Protein AF-F3AV45-F1 (afdb_monomer_lite)

pLDDT: mean 92.79, std 5.67, range [61.72, 97.38]

Sequence (73 aa):
MEKYKDSDVELMSILLKLQEQTSPIRMSIGYTVGGTVRQGIILYEAAPKVIETLIEKGYTCDLNGCGMRVYKL

Foldseek 3Di:
DDDDDVQNVVLVVLLVVVVVVFPHWDWDQWFDDPNDIDGFIFTADDDPVSVVVLVVVQWDFCQDPGHTTTDHD

Secondary structure (DSSP, 8-state):
-PPPPHHHHHHHHHHHHHHTTSSPPEEEEEEEETTEEEEEEEEEE--HHHHHHHHHTT-EEEEETTEEEEE--

Radius of gyration: 11.88 Å; chains: 1; bounding box: 30×21×31 Å

Structure (mmCIF, N/CA/C/O backbone):
data_AF-F3AV45-F1
#
_entry.id   AF-F3AV45-F1
#
loop_
_atom_site.group_PDB
_atom_site.id
_atom_site.type_symbol
_atom_site.label_atom_id
_atom_site.label_alt_id
_atom_site.label_comp_id
_atom_site.label_asym_id
_atom_site.label_entity_id
_atom_site.label_seq_id
_atom_site.pdbx_PD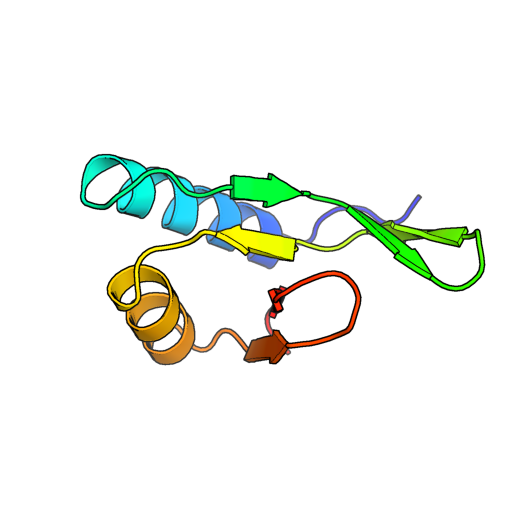B_ins_code
_atom_site.Cartn_x
_atom_site.Cartn_y
_atom_site.Cartn_z
_atom_site.occupancy
_atom_site.B_iso_or_equiv
_atom_site.auth_seq_id
_atom_site.auth_comp_id
_atom_site.auth_asym_id
_atom_site.auth_atom_id
_atom_site.pdbx_PDB_model_num
ATOM 1 N N . MET A 1 1 ? 21.235 2.671 -6.287 1.00 61.72 1 MET A N 1
ATOM 2 C CA . MET A 1 1 ? 19.923 2.332 -5.700 1.00 61.72 1 MET A CA 1
ATOM 3 C C . MET A 1 1 ? 19.161 3.626 -5.532 1.00 61.72 1 MET A C 1
ATOM 5 O O . MET A 1 1 ? 19.739 4.564 -4.990 1.00 61.72 1 MET A O 1
ATOM 9 N N . GLU A 1 2 ? 17.930 3.701 -6.036 1.00 69.19 2 GLU A N 1
ATOM 10 C CA . GLU A 1 2 ? 17.027 4.787 -5.641 1.00 69.19 2 GLU A CA 1
ATOM 11 C C . GLU A 1 2 ? 16.815 4.733 -4.120 1.00 69.19 2 GLU A C 1
ATOM 13 O O . GLU A 1 2 ? 17.056 3.704 -3.485 1.00 69.19 2 GLU A O 1
ATOM 18 N N . LYS A 1 3 ? 16.483 5.874 -3.519 1.00 81.69 3 LYS A N 1
ATOM 19 C CA . LYS A 1 3 ? 16.135 5.952 -2.099 1.00 81.69 3 LYS A CA 1
ATOM 20 C C . LYS A 1 3 ? 14.618 5.989 -1.972 1.00 81.69 3 LYS A C 1
ATOM 22 O O . LYS A 1 3 ? 13.937 6.482 -2.872 1.00 81.69 3 LYS A O 1
ATOM 27 N N . TYR A 1 4 ? 14.091 5.484 -0.860 1.00 86.06 4 TYR A N 1
ATOM 28 C CA . TYR A 1 4 ? 12.693 5.7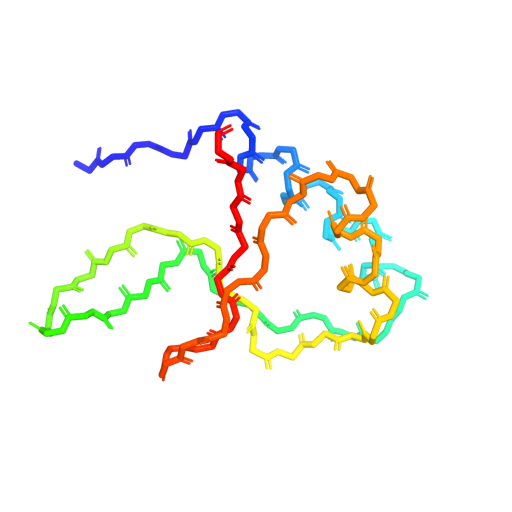27 -0.500 1.00 86.06 4 TYR A CA 1
ATOM 29 C C . TYR A 1 4 ? 12.467 7.220 -0.326 1.00 86.06 4 TYR A C 1
ATOM 31 O O . TYR A 1 4 ? 13.312 7.923 0.234 1.00 86.06 4 TYR A O 1
ATOM 39 N N . LYS A 1 5 ? 11.351 7.691 -0.872 1.00 90.31 5 LYS A N 1
ATOM 40 C CA . LYS A 1 5 ? 10.923 9.081 -0.764 1.00 90.31 5 LYS A CA 1
ATOM 41 C C . LYS A 1 5 ? 10.280 9.301 0.603 1.00 90.31 5 LYS A C 1
ATOM 43 O O . LYS A 1 5 ? 9.825 8.352 1.240 1.00 90.31 5 LYS A O 1
ATOM 48 N N . ASP A 1 6 ? 10.157 10.555 1.020 1.00 91.69 6 ASP A N 1
ATOM 49 C CA . ASP A 1 6 ? 9.472 10.893 2.277 1.00 91.69 6 ASP A CA 1
ATOM 50 C C . ASP A 1 6 ? 8.024 10.374 2.300 1.00 91.69 6 ASP A C 1
ATOM 52 O O . ASP A 1 6 ? 7.539 9.914 3.331 1.00 91.69 6 ASP A O 1
ATOM 56 N N . SER A 1 7 ? 7.364 10.338 1.137 1.00 90.94 7 SER A N 1
ATOM 57 C CA . SER A 1 7 ? 6.027 9.758 0.973 1.00 90.94 7 SER A CA 1
ATOM 58 C C . SER A 1 7 ? 5.969 8.250 1.236 1.00 90.94 7 SER A C 1
ATOM 60 O O . SER A 1 7 ? 4.935 7.757 1.690 1.00 90.94 7 SER A O 1
ATOM 62 N N . ASP A 1 8 ? 7.057 7.517 0.982 1.00 92.94 8 ASP A N 1
ATOM 63 C CA . ASP A 1 8 ? 7.159 6.089 1.294 1.00 92.94 8 ASP A CA 1
ATOM 64 C C . ASP A 1 8 ? 7.318 5.886 2.809 1.00 92.94 8 ASP A C 1
ATOM 66 O O . ASP A 1 8 ? 6.723 4.978 3.382 1.00 92.94 8 ASP A O 1
ATOM 70 N N . VAL A 1 9 ? 8.074 6.758 3.487 1.00 92.81 9 VAL A N 1
ATOM 71 C CA . VAL A 1 9 ? 8.227 6.730 4.954 1.00 92.81 9 VAL A CA 1
ATOM 72 C C . VAL A 1 9 ? 6.903 7.068 5.648 1.00 92.81 9 VAL A C 1
ATOM 74 O O . VAL A 1 9 ? 6.503 6.398 6.607 1.00 92.81 9 VAL A O 1
ATOM 77 N N . GLU A 1 10 ? 6.189 8.074 5.139 1.00 95.31 10 GLU A N 1
ATOM 78 C CA . GLU A 1 10 ? 4.837 8.413 5.585 1.00 95.31 10 GLU A CA 1
ATOM 79 C C . GLU A 1 10 ? 3.886 7.220 5.399 1.00 95.31 10 GLU A C 1
ATOM 81 O O . GLU A 1 10 ? 3.177 6.844 6.336 1.00 95.31 10 GLU A O 1
ATOM 86 N N . LEU A 1 11 ? 3.934 6.567 4.231 1.00 96.00 11 LEU A N 1
ATOM 87 C CA . LEU A 1 11 ? 3.133 5.379 3.937 1.00 96.00 11 LEU A CA 1
ATOM 88 C C . LEU A 1 11 ? 3.414 4.250 4.933 1.00 96.00 11 LEU A C 1
ATOM 90 O O . LEU A 1 11 ? 2.478 3.703 5.513 1.00 96.00 11 LEU A O 1
ATOM 94 N N . MET A 1 12 ? 4.685 3.941 5.197 1.00 95.12 12 MET A N 1
ATOM 95 C CA . MET A 1 12 ? 5.061 2.928 6.190 1.00 95.12 12 MET A CA 1
ATOM 96 C C . MET A 1 12 ? 4.522 3.261 7.586 1.00 95.12 12 MET A C 1
ATOM 98 O O . MET A 1 12 ? 4.039 2.375 8.289 1.00 95.12 12 MET A O 1
ATOM 102 N N . SER A 1 13 ? 4.542 4.539 7.971 1.00 95.56 13 SER A N 1
ATOM 103 C CA . SER A 1 13 ? 4.008 4.996 9.259 1.00 95.56 13 SER A CA 1
ATOM 104 C C . SER A 1 13 ? 2.489 4.823 9.353 1.00 95.56 13 SER A C 1
ATOM 106 O O . SER A 1 13 ? 1.961 4.490 10.415 1.00 95.56 13 SER A O 1
ATOM 108 N N . ILE A 1 14 ? 1.773 5.040 8.246 1.00 96.25 14 ILE A N 1
ATOM 109 C CA . ILE A 1 14 ? 0.325 4.816 8.154 1.00 96.25 14 ILE A CA 1
ATOM 110 C C . ILE A 1 14 ? 0.010 3.320 8.238 1.00 96.25 14 ILE A C 1
ATOM 112 O O . ILE A 1 14 ? -0.846 2.928 9.030 1.00 96.25 14 ILE A O 1
ATOM 116 N N . LEU A 1 15 ? 0.711 2.491 7.459 1.00 96.19 15 LEU A N 1
ATOM 117 C CA . LEU A 1 15 ? 0.515 1.040 7.442 1.00 96.19 15 LEU A CA 1
ATOM 118 C C . LEU A 1 15 ? 0.772 0.421 8.820 1.00 96.19 15 LEU A C 1
ATOM 120 O O . LEU A 1 15 ? -0.020 -0.405 9.264 1.00 96.19 15 LEU A O 1
ATOM 124 N N . LEU A 1 16 ? 1.810 0.877 9.529 1.00 95.25 16 LEU A N 1
ATOM 125 C CA . LEU A 1 16 ? 2.108 0.428 10.890 1.00 95.25 16 LEU A CA 1
ATOM 126 C C . LEU A 1 16 ? 0.937 0.698 11.848 1.00 95.25 16 LEU A C 1
ATOM 128 O O . LEU A 1 16 ? 0.478 -0.215 12.527 1.00 95.25 16 LEU A O 1
ATOM 132 N N . LYS A 1 17 ? 0.398 1.924 11.846 1.00 95.81 17 LYS A N 1
ATOM 133 C CA . LYS A 1 17 ? -0.766 2.288 12.675 1.00 95.81 17 LYS A CA 1
ATOM 134 C C . LYS A 1 17 ? -2.014 1.485 12.311 1.00 95.81 17 LYS A C 1
ATOM 136 O O . LYS A 1 17 ? -2.804 1.135 13.181 1.00 95.81 17 LYS A O 1
ATOM 141 N N . LEU A 1 18 ? -2.216 1.210 11.024 1.00 95.94 18 LEU A N 1
ATOM 142 C CA . LEU A 1 18 ? -3.363 0.432 10.560 1.00 95.94 18 LEU A CA 1
ATOM 143 C C . LEU A 1 18 ? -3.246 -1.044 10.941 1.00 95.94 18 LEU A C 1
ATOM 145 O O . LEU A 1 18 ? -4.258 -1.651 11.286 1.00 95.94 18 LEU A O 1
ATOM 149 N N . GLN A 1 19 ? -2.040 -1.612 10.940 1.00 94.75 19 GLN A N 1
ATOM 150 C CA . GLN A 1 19 ? -1.806 -2.989 11.372 1.00 94.75 19 GLN A CA 1
ATOM 151 C C . GLN A 1 19 ? -2.169 -3.209 12.849 1.00 94.75 19 GLN A C 1
ATOM 153 O O . GLN A 1 19 ? -2.618 -4.292 13.205 1.00 94.75 19 GLN A O 1
ATOM 158 N N . GLU A 1 20 ? -2.038 -2.192 13.703 1.00 93.00 20 GLU A N 1
ATOM 159 C CA . GLU A 1 20 ? -2.465 -2.272 15.111 1.00 93.00 20 GLU A CA 1
ATOM 160 C C . GLU A 1 20 ? -3.994 -2.352 15.274 1.00 93.00 20 GLU A C 1
ATOM 162 O O . GLU A 1 20 ? -4.488 -2.787 16.311 1.00 93.00 20 GLU A O 1
ATOM 167 N N . GLN A 1 21 ? -4.754 -1.929 14.259 1.00 93.31 21 GLN A N 1
ATOM 168 C CA . GLN A 1 21 ? -6.216 -1.798 14.309 1.00 93.31 21 GLN A CA 1
ATOM 169 C C . GLN A 1 21 ? -6.950 -2.754 13.360 1.00 93.31 21 GLN A C 1
ATOM 171 O O . GLN A 1 21 ? -8.183 -2.761 13.324 1.00 93.31 21 GLN A O 1
ATOM 176 N N . THR A 1 22 ? -6.219 -3.507 12.540 1.00 93.94 22 THR A N 1
ATOM 177 C CA . THR A 1 22 ? -6.770 -4.357 11.478 1.00 93.94 22 THR A CA 1
ATOM 178 C C . THR A 1 22 ? -6.065 -5.713 11.439 1.00 93.94 22 THR A C 1
ATOM 180 O O . THR A 1 22 ? -5.195 -5.999 12.258 1.00 93.94 22 THR A O 1
ATOM 183 N N . SER A 1 23 ? -6.472 -6.590 10.517 1.00 91.62 23 SER A N 1
ATOM 184 C CA . SER A 1 23 ? -5.761 -7.849 10.285 1.00 91.62 23 SER A CA 1
ATOM 185 C C . SER A 1 23 ? -4.313 -7.591 9.839 1.00 91.62 23 SER A C 1
ATOM 187 O O . SER A 1 23 ? -4.041 -6.538 9.256 1.00 91.62 23 SER A O 1
ATOM 189 N N . PRO A 1 24 ? -3.397 -8.556 10.037 1.00 95.06 24 PRO A N 1
ATOM 190 C CA . PRO A 1 24 ? -2.012 -8.427 9.597 1.00 95.06 24 PRO A CA 1
ATOM 191 C C . PRO A 1 24 ? -1.891 -7.966 8.142 1.00 95.06 24 PRO A C 1
ATOM 193 O O . PRO A 1 24 ? -2.627 -8.432 7.270 1.00 95.06 24 PRO A O 1
ATOM 196 N N . ILE A 1 25 ? -0.945 -7.060 7.896 1.00 97.38 25 ILE A N 1
ATOM 197 C CA . ILE A 1 25 ? -0.623 -6.572 6.558 1.00 97.38 25 ILE A CA 1
ATOM 198 C C . ILE A 1 25 ? 0.603 -7.341 6.070 1.00 97.38 25 ILE A C 1
ATOM 200 O O . ILE A 1 25 ? 1.685 -7.249 6.651 1.00 97.38 25 ILE A O 1
ATOM 204 N N . ARG A 1 26 ? 0.450 -8.100 4.985 1.00 96.81 26 ARG A N 1
ATOM 205 C CA . ARG A 1 26 ? 1.568 -8.772 4.321 1.00 96.81 26 ARG A CA 1
ATOM 206 C C . ARG A 1 26 ? 2.046 -7.901 3.174 1.00 96.81 26 ARG A C 1
ATOM 208 O O . ARG A 1 26 ? 1.286 -7.627 2.248 1.00 96.81 26 ARG A O 1
ATOM 215 N N . MET A 1 27 ? 3.312 -7.497 3.209 1.00 96.12 27 MET A N 1
ATOM 216 C CA . MET A 1 27 ? 3.856 -6.553 2.235 1.00 96.12 27 MET A CA 1
ATOM 217 C C . MET A 1 27 ? 5.327 -6.795 1.891 1.00 96.12 27 MET A C 1
ATOM 219 O O . MET A 1 27 ? 6.029 -7.537 2.574 1.00 96.12 27 MET A O 1
ATOM 223 N N . SER A 1 28 ? 5.788 -6.141 0.827 1.00 94.94 28 SER A N 1
ATOM 224 C CA . SER A 1 28 ? 7.195 -6.013 0.448 1.00 94.94 28 SER A CA 1
ATOM 225 C C . SER A 1 28 ? 7.527 -4.553 0.152 1.00 94.94 28 SER A C 1
ATOM 227 O O . SER A 1 28 ? 6.663 -3.781 -0.252 1.00 94.94 28 SER A O 1
ATOM 229 N N . ILE A 1 29 ? 8.791 -4.182 0.331 1.00 93.56 29 ILE A N 1
ATOM 230 C CA . ILE A 1 29 ? 9.326 -2.851 -0.001 1.00 93.56 29 ILE A CA 1
ATOM 231 C C . ILE A 1 29 ? 10.000 -2.822 -1.390 1.00 93.56 29 ILE A C 1
ATOM 233 O O . ILE A 1 29 ? 10.404 -1.775 -1.891 1.00 93.56 29 ILE A O 1
ATOM 237 N N . GLY A 1 30 ? 10.080 -3.973 -2.057 1.00 92.62 30 GLY A N 1
ATOM 238 C CA . GLY A 1 30 ? 10.507 -4.081 -3.449 1.00 92.62 30 GLY A CA 1
ATOM 239 C C . GLY A 1 30 ? 9.785 -5.204 -4.186 1.00 92.62 30 GLY A C 1
ATOM 240 O O . GLY A 1 30 ? 9.141 -6.060 -3.579 1.00 92.62 30 GLY A O 1
ATOM 241 N N . TYR A 1 31 ? 9.897 -5.208 -5.508 1.00 91.50 31 TYR A N 1
ATOM 242 C CA . TYR A 1 31 ? 9.248 -6.189 -6.374 1.00 91.50 31 TYR A CA 1
ATOM 243 C C . TYR A 1 31 ? 10.088 -6.474 -7.610 1.00 91.50 31 TYR A C 1
ATOM 245 O O . TYR A 1 31 ? 10.935 -5.675 -8.001 1.00 91.50 31 TYR A O 1
ATOM 253 N N . THR A 1 32 ? 9.881 -7.633 -8.223 1.00 90.31 32 THR A N 1
ATOM 254 C CA . THR A 1 32 ? 10.629 -8.061 -9.405 1.00 90.31 32 THR A CA 1
ATOM 255 C C . THR A 1 32 ? 9.799 -7.859 -10.667 1.00 90.31 32 THR A C 1
ATOM 257 O O . THR A 1 32 ? 8.658 -8.296 -10.754 1.00 90.31 32 THR A O 1
ATOM 260 N N . VAL A 1 33 ? 10.387 -7.219 -11.678 1.00 89.25 33 VAL A N 1
ATOM 261 C CA . VAL A 1 33 ? 9.796 -7.084 -13.017 1.00 89.25 33 VAL A CA 1
ATOM 262 C C . VAL A 1 33 ? 10.842 -7.482 -14.042 1.00 89.25 33 VAL A C 1
ATOM 264 O O . VAL A 1 33 ? 11.911 -6.875 -14.098 1.00 89.25 33 VAL A O 1
ATOM 267 N N . GLY A 1 34 ? 10.555 -8.517 -14.836 1.00 88.94 34 GLY A N 1
ATOM 268 C CA . GLY A 1 34 ? 11.477 -9.000 -15.871 1.00 88.94 34 GLY A CA 1
ATOM 269 C C . GLY A 1 34 ? 12.854 -9.383 -15.317 1.00 88.94 34 GLY A C 1
ATOM 270 O O . GLY A 1 34 ? 13.873 -9.010 -15.887 1.00 88.94 34 GLY A O 1
ATOM 271 N N . GLY A 1 35 ? 12.895 -10.029 -14.146 1.00 89.00 35 GLY A N 1
ATOM 272 C CA . GLY A 1 35 ? 14.144 -10.407 -13.469 1.00 89.00 35 GLY A CA 1
ATOM 273 C C . GLY A 1 35 ? 14.900 -9.253 -12.796 1.00 89.00 35 GLY A C 1
ATOM 274 O O . GLY A 1 35 ? 15.909 -9.492 -12.143 1.00 89.00 35 GLY A O 1
ATOM 275 N N . THR A 1 36 ? 14.412 -8.014 -12.901 1.00 90.31 36 THR A N 1
ATOM 276 C CA . THR A 1 36 ? 15.019 -6.842 -12.255 1.00 90.31 36 THR A CA 1
ATOM 277 C C . THR A 1 36 ? 14.276 -6.497 -10.970 1.00 90.31 36 THR A C 1
ATOM 279 O O . THR A 1 36 ? 13.053 -6.359 -10.981 1.00 90.31 36 THR A O 1
ATOM 282 N N . VAL A 1 37 ? 15.005 -6.315 -9.868 1.00 89.94 37 VAL A N 1
ATOM 283 C CA . VAL A 1 37 ? 14.438 -5.812 -8.609 1.00 89.94 37 VAL A CA 1
ATOM 284 C C . VAL A 1 37 ? 14.201 -4.308 -8.726 1.00 89.94 37 VAL A C 1
ATOM 286 O O . VAL A 1 37 ? 15.105 -3.545 -9.065 1.00 89.94 37 VAL A O 1
ATOM 289 N N . ARG A 1 38 ? 12.979 -3.885 -8.423 1.00 90.31 38 ARG A N 1
ATOM 290 C CA . ARG A 1 38 ? 12.545 -2.493 -8.357 1.00 90.31 38 ARG A CA 1
ATOM 291 C C . ARG A 1 38 ? 12.134 -2.143 -6.937 1.00 90.31 38 ARG A C 1
ATOM 293 O O . ARG A 1 38 ? 11.596 -2.974 -6.206 1.00 90.31 38 ARG A O 1
ATOM 300 N N . GLN A 1 39 ? 12.371 -0.894 -6.565 1.00 91.12 39 GLN A N 1
ATOM 301 C CA . GLN A 1 39 ? 11.898 -0.341 -5.304 1.00 91.12 39 GLN A CA 1
ATOM 302 C C . GLN A 1 39 ? 10.403 -0.014 -5.398 1.00 91.12 39 GLN A C 1
ATOM 304 O O . GLN A 1 39 ? 9.934 0.510 -6.413 1.00 91.12 39 GLN A O 1
ATOM 309 N N . GLY A 1 40 ? 9.650 -0.300 -4.338 1.00 92.69 40 GLY A N 1
ATOM 310 C CA . GLY A 1 40 ? 8.249 0.086 -4.232 1.00 92.69 40 GLY A CA 1
ATOM 311 C C . GLY A 1 40 ? 7.491 -0.749 -3.212 1.00 92.69 40 GLY A C 1
ATOM 312 O O . GLY A 1 40 ? 7.742 -1.942 -3.063 1.00 92.69 40 GLY A O 1
ATOM 313 N N . ILE A 1 41 ? 6.539 -0.112 -2.541 1.00 95.44 41 ILE A N 1
ATOM 314 C CA . ILE A 1 41 ? 5.711 -0.753 -1.525 1.00 95.44 41 ILE A CA 1
ATOM 315 C C . ILE A 1 41 ? 4.598 -1.551 -2.207 1.00 95.44 41 ILE A C 1
ATOM 317 O O . ILE A 1 41 ? 3.772 -0.990 -2.929 1.00 95.44 41 ILE A O 1
ATOM 321 N N . ILE A 1 42 ? 4.597 -2.865 -1.983 1.00 96.50 42 ILE A N 1
ATOM 322 C CA . ILE A 1 42 ? 3.603 -3.807 -2.498 1.00 96.50 42 ILE A CA 1
ATOM 323 C C . ILE A 1 42 ? 2.873 -4.459 -1.332 1.00 96.50 42 ILE A C 1
ATOM 325 O O . ILE A 1 42 ? 3.509 -5.069 -0.475 1.00 96.50 42 ILE A O 1
ATOM 329 N N . LEU A 1 43 ? 1.547 -4.385 -1.333 1.00 96.88 43 LEU A N 1
ATOM 330 C CA . LEU A 1 43 ? 0.681 -5.121 -0.423 1.00 96.88 43 LEU A CA 1
ATOM 331 C C . LEU A 1 43 ? 0.221 -6.420 -1.096 1.00 96.88 43 LEU A C 1
ATOM 333 O O . LEU A 1 43 ? -0.302 -6.402 -2.211 1.00 96.88 43 LEU A O 1
ATOM 337 N N . TYR A 1 44 ? 0.408 -7.542 -0.410 1.00 96.25 44 TYR A N 1
ATOM 338 C CA . TYR A 1 44 ? -0.107 -8.851 -0.817 1.00 96.25 44 TYR A CA 1
ATOM 339 C C . TYR A 1 44 ? -1.428 -9.159 -0.120 1.00 96.25 44 TYR A C 1
ATOM 341 O O . TYR A 1 44 ? -2.345 -9.693 -0.734 1.00 96.25 44 TYR A O 1
ATOM 349 N N . GLU A 1 45 ? -1.518 -8.813 1.164 1.00 95.00 45 GLU A N 1
ATOM 350 C CA . GLU A 1 45 ? -2.692 -9.045 1.999 1.00 95.00 45 GLU A CA 1
ATOM 351 C C . GLU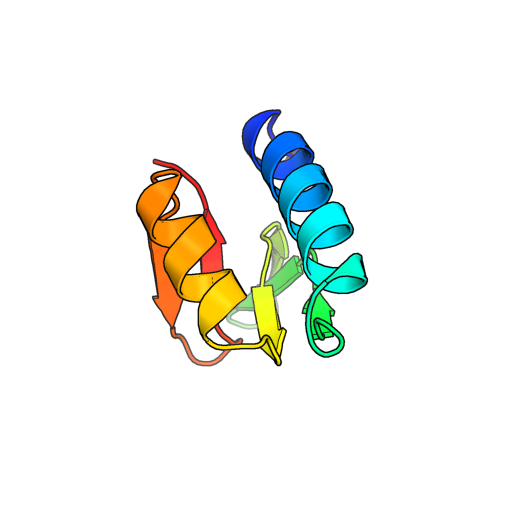 A 1 45 ? -2.873 -7.833 2.915 1.00 95.00 45 GLU A C 1
ATOM 353 O O . GLU A 1 45 ? -1.924 -7.389 3.564 1.00 95.00 45 GLU A O 1
ATOM 358 N N . ALA A 1 46 ? -4.081 -7.280 2.946 1.00 95.25 46 ALA A N 1
ATOM 359 C CA . ALA A 1 46 ? -4.471 -6.191 3.832 1.00 95.25 46 ALA A CA 1
ATOM 360 C C . ALA A 1 46 ? -5.996 -6.205 4.001 1.00 95.25 46 ALA A C 1
ATOM 362 O O . ALA A 1 46 ? -6.718 -6.617 3.090 1.00 95.25 46 ALA A O 1
ATOM 363 N N . ALA A 1 47 ? -6.499 -5.741 5.146 1.00 95.81 47 ALA A N 1
ATOM 364 C CA . ALA A 1 47 ? -7.939 -5.573 5.326 1.00 95.81 47 ALA A CA 1
ATOM 365 C C . ALA A 1 47 ? -8.489 -4.502 4.359 1.00 95.81 47 ALA A C 1
ATOM 367 O O . ALA A 1 47 ? -7.788 -3.522 4.096 1.00 95.81 47 ALA A O 1
ATOM 368 N N . PRO A 1 48 ? -9.756 -4.597 3.908 1.00 94.94 48 PRO A N 1
ATOM 369 C CA . PRO A 1 48 ? -10.372 -3.586 3.038 1.00 94.94 48 PRO A CA 1
ATOM 370 C C . PRO A 1 48 ? -10.238 -2.152 3.571 1.00 94.94 48 PRO A C 1
ATOM 372 O O . PRO A 1 48 ? -9.839 -1.254 2.833 1.00 94.94 48 PRO A O 1
ATOM 375 N N . LYS A 1 49 ? -10.418 -1.971 4.888 1.00 95.81 49 LYS A N 1
ATOM 376 C CA . LYS A 1 49 ? -10.248 -0.685 5.583 1.00 95.81 49 LYS A CA 1
ATOM 377 C C . LYS A 1 49 ? -8.874 -0.043 5.358 1.00 95.81 49 LYS A C 1
ATOM 379 O O . LYS A 1 49 ? -8.765 1.182 5.335 1.00 95.81 49 LYS A O 1
ATOM 384 N N . VAL A 1 50 ? -7.816 -0.845 5.206 1.00 96.62 50 VAL A N 1
ATOM 385 C CA . VAL A 1 50 ? -6.467 -0.335 4.914 1.00 96.62 50 VAL A CA 1
ATOM 386 C C . VAL A 1 50 ? -6.465 0.345 3.551 1.00 96.62 50 VAL A C 1
ATOM 388 O O . VAL A 1 50 ? -5.991 1.468 3.433 1.00 96.62 50 VAL A O 1
ATOM 391 N N . ILE A 1 51 ? -7.041 -0.305 2.542 1.00 95.50 51 ILE A N 1
ATOM 392 C CA . ILE A 1 51 ? -7.076 0.199 1.166 1.00 95.50 51 ILE A CA 1
ATOM 393 C C . ILE A 1 51 ? -7.945 1.452 1.070 1.00 95.50 51 ILE A C 1
ATOM 395 O O . ILE A 1 51 ? -7.508 2.450 0.504 1.00 95.50 51 ILE A O 1
ATOM 399 N N . GLU A 1 52 ? -9.120 1.435 1.700 1.00 96.06 52 GLU A N 1
ATOM 400 C CA . GLU A 1 52 ? -10.007 2.601 1.809 1.00 96.06 52 GLU A CA 1
ATOM 401 C C . GLU A 1 52 ? -9.269 3.801 2.421 1.00 96.06 52 GLU A C 1
ATOM 403 O O . GLU A 1 52 ? -9.202 4.867 1.813 1.00 96.06 52 GLU A O 1
ATOM 408 N N . THR A 1 53 ? -8.601 3.596 3.563 1.00 96.44 53 THR A N 1
ATOM 409 C CA . THR A 1 53 ? -7.847 4.657 4.252 1.00 96.44 53 THR A CA 1
ATOM 410 C C . THR A 1 53 ? -6.699 5.204 3.395 1.00 96.44 53 THR A C 1
ATOM 412 O O . THR A 1 53 ? -6.396 6.397 3.435 1.00 96.44 53 THR A O 1
ATOM 415 N N . LEU A 1 54 ? -6.014 4.345 2.634 1.00 96.06 54 LEU A N 1
ATOM 416 C CA . LEU A 1 54 ? -4.925 4.765 1.750 1.00 96.06 54 LEU A CA 1
ATOM 417 C C . LEU A 1 54 ? -5.445 5.634 0.599 1.00 96.06 54 LEU A C 1
ATOM 419 O O . LEU A 1 54 ? -4.858 6.681 0.322 1.00 96.06 54 LEU A O 1
ATOM 423 N N . ILE A 1 55 ? -6.563 5.248 -0.018 1.00 95.81 55 ILE A N 1
ATOM 424 C CA . ILE A 1 55 ? -7.217 6.027 -1.077 1.00 95.81 55 ILE A CA 1
ATOM 425 C C . ILE A 1 55 ? -7.689 7.383 -0.533 1.00 95.81 55 ILE A C 1
ATOM 427 O O . ILE A 1 55 ? -7.401 8.413 -1.140 1.00 95.81 55 ILE A O 1
ATOM 431 N N . GLU A 1 56 ? -8.325 7.411 0.643 1.00 96.38 56 GLU A N 1
ATOM 432 C CA . GLU A 1 56 ? -8.742 8.651 1.319 1.00 96.38 56 GLU A CA 1
ATOM 433 C C . GLU A 1 56 ? -7.562 9.592 1.609 1.00 96.38 56 GLU A C 1
ATOM 435 O O . GLU A 1 56 ? -7.693 10.814 1.546 1.00 96.38 56 GLU A O 1
ATOM 440 N N . LYS A 1 57 ? -6.380 9.031 1.889 1.00 95.06 57 LYS A N 1
ATOM 441 C CA . LYS A 1 57 ? -5.130 9.781 2.094 1.00 95.06 57 LYS A CA 1
ATOM 442 C C . LYS A 1 57 ? -4.416 10.168 0.791 1.00 95.06 57 LYS A C 1
ATOM 444 O O . LYS A 1 57 ? -3.327 10.751 0.839 1.00 95.06 57 LYS A O 1
ATOM 449 N N . GLY A 1 58 ? -5.019 9.877 -0.361 1.00 95.44 58 GLY A N 1
ATOM 450 C CA . GLY A 1 58 ? -4.520 10.248 -1.683 1.00 95.44 58 GLY A CA 1
ATOM 451 C C . GLY A 1 58 ? -3.431 9.325 -2.231 1.00 95.44 58 GLY A C 1
ATOM 452 O O . GLY A 1 58 ? -2.669 9.745 -3.102 1.00 95.44 58 GLY A O 1
ATOM 453 N N . TYR A 1 59 ? -3.317 8.094 -1.728 1.00 96.75 59 TYR A N 1
ATOM 454 C CA . TYR A 1 59 ? -2.437 7.090 -2.322 1.00 96.75 59 TYR A CA 1
ATOM 455 C C . TYR A 1 59 ? -3.125 6.395 -3.497 1.00 96.75 59 TYR A C 1
ATOM 457 O O . TYR A 1 59 ? -4.295 6.022 -3.442 1.00 96.75 59 TYR A O 1
ATOM 465 N N . THR A 1 60 ? -2.357 6.166 -4.556 1.00 96.31 60 THR A N 1
ATOM 466 C CA . THR A 1 60 ? -2.740 5.279 -5.651 1.00 96.31 60 THR A CA 1
ATOM 467 C C . THR A 1 60 ? -2.464 3.839 -5.239 1.00 96.31 60 THR A C 1
ATOM 469 O O . THR A 1 60 ? -1.349 3.522 -4.822 1.00 96.31 60 THR A O 1
ATOM 472 N N . CYS A 1 61 ? -3.473 2.980 -5.369 1.00 95.19 61 CYS A N 1
ATOM 473 C CA . CYS A 1 61 ? -3.385 1.544 -5.119 1.00 95.19 61 CYS A CA 1
ATOM 474 C C . CYS A 1 61 ? -3.577 0.802 -6.451 1.00 95.19 61 CYS A C 1
ATOM 476 O O . CYS A 1 61 ? -4.701 0.646 -6.919 1.00 95.19 61 CYS A O 1
ATOM 478 N N . ASP A 1 62 ? -2.475 0.398 -7.081 1.00 94.50 62 ASP A N 1
ATOM 479 C CA . ASP A 1 62 ? -2.438 -0.221 -8.410 1.00 94.50 62 ASP A CA 1
ATOM 480 C C . ASP A 1 62 ? -2.224 -1.736 -8.300 1.00 94.50 62 ASP A C 1
ATOM 482 O O . ASP A 1 62 ? -1.166 -2.194 -7.860 1.00 94.50 62 ASP A O 1
ATOM 486 N N . LEU A 1 63 ? -3.232 -2.525 -8.675 1.00 93.75 63 LEU A N 1
ATOM 487 C CA . LEU A 1 63 ? -3.162 -3.984 -8.624 1.00 93.75 63 LEU A CA 1
ATOM 488 C C . LEU A 1 63 ? -2.504 -4.539 -9.890 1.00 93.75 63 LEU A C 1
ATOM 490 O O . LEU A 1 63 ? -3.027 -4.398 -10.993 1.00 93.75 63 LEU A O 1
ATOM 494 N N . ASN A 1 64 ? -1.387 -5.245 -9.722 1.00 89.62 64 ASN A N 1
ATOM 495 C CA . ASN A 1 64 ? -0.667 -5.892 -10.815 1.00 89.62 64 ASN A CA 1
ATOM 496 C C . ASN A 1 64 ? -0.219 -7.317 -10.439 1.00 89.62 64 ASN A C 1
ATOM 498 O O . ASN A 1 64 ? -0.513 -7.822 -9.357 1.00 89.62 64 ASN A O 1
ATOM 502 N N . GLY A 1 65 ? 0.507 -7.983 -11.345 1.00 89.06 65 GLY A N 1
ATOM 503 C CA . GLY A 1 65 ? 0.972 -9.364 -11.151 1.00 89.06 65 GLY A CA 1
ATOM 504 C C . GLY A 1 65 ? 1.937 -9.571 -9.975 1.00 89.06 65 GLY A C 1
ATOM 505 O O . GLY A 1 65 ? 2.180 -10.711 -9.592 1.00 89.06 65 GLY A O 1
ATOM 506 N N . CYS A 1 66 ? 2.477 -8.498 -9.391 1.00 90.19 66 CYS A N 1
ATOM 507 C CA . CYS A 1 66 ? 3.312 -8.557 -8.194 1.00 90.19 66 CYS A CA 1
ATOM 508 C C . CYS A 1 66 ? 2.514 -8.352 -6.898 1.00 90.19 66 CYS A C 1
ATOM 510 O O . CYS A 1 66 ? 3.080 -8.551 -5.833 1.00 90.19 66 CYS A O 1
ATOM 512 N N . GLY A 1 67 ? 1.242 -7.951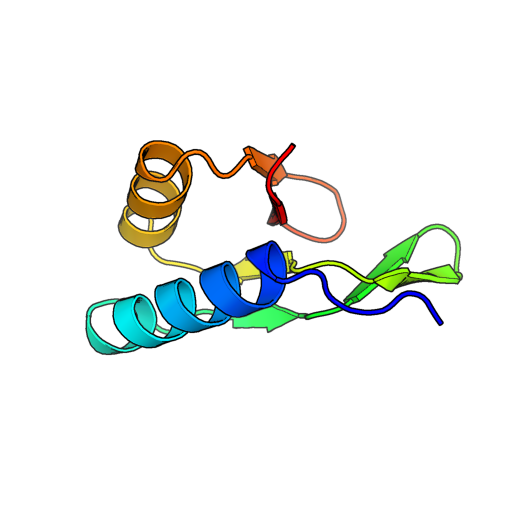 -6.964 1.00 93.94 67 GLY A N 1
ATOM 513 C CA . GLY A 1 67 ? 0.431 -7.527 -5.822 1.00 93.94 67 GLY A CA 1
ATOM 514 C C . GLY A 1 67 ? -0.084 -6.099 -6.004 1.00 93.94 67 GLY A C 1
ATOM 515 O O . GLY A 1 67 ? -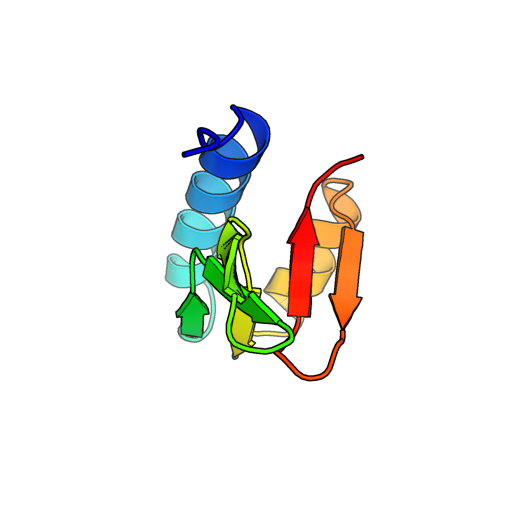0.060 -5.548 -7.105 1.00 93.94 67 GLY A O 1
ATOM 516 N N . MET A 1 68 ? -0.562 -5.485 -4.924 1.00 96.25 68 MET A N 1
ATOM 517 C CA . MET A 1 68 ? -1.070 -4.117 -4.966 1.00 96.25 68 MET A CA 1
ATOM 518 C C . MET A 1 68 ? 0.034 -3.118 -4.643 1.00 96.25 68 MET A C 1
ATOM 520 O O . MET A 1 68 ? 0.464 -2.989 -3.498 1.00 96.25 68 MET A O 1
ATOM 524 N N . ARG A 1 69 ? 0.499 -2.399 -5.661 1.00 95.69 69 ARG A N 1
ATOM 525 C CA . ARG A 1 69 ? 1.492 -1.342 -5.515 1.00 95.69 69 ARG A CA 1
ATOM 526 C C . ARG A 1 69 ? 0.839 -0.090 -4.949 1.00 95.69 69 ARG A C 1
ATOM 528 O O . ARG A 1 69 ? -0.125 0.413 -5.515 1.00 95.69 69 ARG A O 1
ATOM 535 N N . VAL A 1 70 ? 1.407 0.445 -3.874 1.00 96.50 70 VAL A N 1
ATOM 536 C CA . VAL A 1 70 ? 0.907 1.656 -3.219 1.00 96.50 70 VAL A CA 1
ATOM 537 C C . VAL A 1 70 ? 1.940 2.767 -3.341 1.00 96.50 70 VAL A C 1
ATOM 539 O O . VAL A 1 70 ? 3.107 2.576 -3.003 1.00 96.50 70 VAL A O 1
ATOM 542 N N . TYR A 1 71 ? 1.526 3.920 -3.863 1.00 94.19 71 TYR A N 1
ATOM 543 C CA . TYR A 1 71 ? 2.403 5.073 -4.066 1.00 94.19 71 TYR A CA 1
ATOM 544 C C . TYR A 1 71 ? 1.613 6.382 -4.150 1.00 94.19 71 TYR A C 1
ATOM 546 O O . TYR A 1 71 ? 0.391 6.382 -4.273 1.00 94.19 71 TYR A O 1
ATOM 554 N N . LYS A 1 72 ? 2.321 7.510 -4.090 1.00 90.75 72 LYS A N 1
ATOM 555 C CA . LYS A 1 72 ? 1.766 8.855 -4.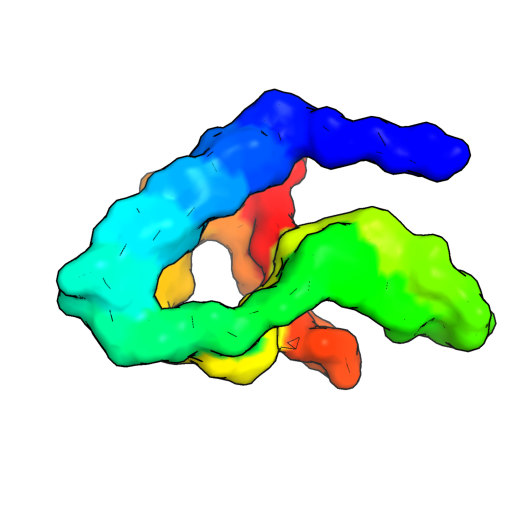290 1.00 90.75 72 LYS A CA 1
ATOM 556 C C . LYS A 1 72 ? 2.370 9.455 -5.563 1.00 90.75 72 LYS A C 1
ATOM 558 O O . LYS A 1 72 ? 3.556 9.223 -5.819 1.00 90.75 72 LYS A O 1
ATOM 563 N N . LEU A 1 73 ? 1.544 10.129 -6.367 1.00 80.62 73 LEU A N 1
ATOM 564 C CA . LEU A 1 73 ? 1.970 10.845 -7.578 1.00 80.62 73 LEU A CA 1
ATOM 565 C C . LEU A 1 73 ? 2.646 12.171 -7.222 1.00 80.62 73 LEU A C 1
ATOM 567 O O . LEU A 1 73 ? 2.195 12.808 -6.244 1.00 80.62 73 LEU A O 1
#